Protein AF-A0A6A6TSH3-F1 (afdb_monomer)

Sequence (140 aa):
MAGTRRRSRISDTASRAASALNDRGHVEDLATRPAVDVPSSIDSSSRASSPESKSTIGVCKRCNGVVGHFFNSWHKITGTYYLPAMPGSYSSKLEPHGKQKAATIGTDLDGCLIQPLACKCTDVLGFHAVDAPHEKAYFR

Secondary structure (DSSP, 8-state):
------------------------------------------------------EEEEE-TTT--EEEEEES-EEEEETTEEEESSTTS-EE--EE-S--EEPPTTSTTTT-EEEEEE-TTS-EEEEEEEE--GGGGGG-

pLDDT: mean 77.84, std 20.82, range [39.12, 98.19]

Mean predicted aligned error: 16.65 Å

Solvent-accessible surface area (backbone atoms only — not comparable to full-atom values): 9631 Å² total; per-residue (Å²): 138,90,84,88,82,89,85,88,85,87,83,89,81,88,83,90,83,85,89,83,86,88,86,81,88,88,87,88,87,89,85,87,85,84,86,90,83,87,78,89,68,77,76,72,74,75,66,73,71,69,77,72,86,48,69,40,75,42,60,40,90,87,75,66,44,79,36,31,42,32,48,79,45,67,42,77,69,47,102,90,44,70,42,69,66,51,84,86,52,55,49,75,66,53,40,86,39,87,70,71,40,72,40,60,81,94,44,89,51,42,79,20,34,30,35,34,22,14,42,94,85,67,48,74,80,51,65,45,43,78,44,48,50,82,97,45,47,88,65,92

Structure (mmCIF, N/CA/C/O backbone):
data_AF-A0A6A6TSH3-F1
#
_entry.id   AF-A0A6A6TSH3-F1
#
loop_
_atom_site.group_PDB
_atom_site.id
_atom_site.type_symbol
_atom_site.label_atom_id
_atom_site.label_alt_id
_atom_site.label_comp_id
_atom_site.label_asym_id
_atom_site.label_entity_id
_atom_site.label_seq_id
_atom_site.pdbx_PDB_ins_code
_atom_site.Cartn_x
_atom_site.Cartn_y
_atom_site.Cartn_z
_atom_site.occupancy
_atom_site.B_iso_or_equiv
_atom_site.auth_seq_id
_atom_site.auth_comp_id
_atom_site.auth_asym_id
_atom_site.auth_atom_id
_atom_site.pdbx_PDB_model_num
ATOM 1 N N . MET A 1 1 ? 2.572 -47.995 3.073 1.00 50.62 1 MET A N 1
ATOM 2 C CA . MET A 1 1 ? 1.532 -47.860 2.032 1.00 50.62 1 MET A CA 1
ATOM 3 C C . MET A 1 1 ? 1.884 -46.664 1.164 1.00 50.62 1 MET A C 1
ATOM 5 O O . MET A 1 1 ? 1.941 -45.555 1.673 1.00 50.62 1 MET A O 1
ATOM 9 N N . ALA A 1 2 ? 2.243 -46.919 -0.095 1.00 54.53 2 ALA A N 1
ATOM 10 C CA . ALA A 1 2 ? 2.643 -45.914 -1.076 1.00 54.53 2 ALA A CA 1
ATOM 11 C C . ALA A 1 2 ? 1.411 -45.323 -1.779 1.00 54.53 2 ALA A C 1
ATOM 13 O O . ALA A 1 2 ? 0.479 -46.057 -2.098 1.00 54.53 2 ALA A O 1
ATOM 14 N N . GLY A 1 3 ? 1.426 -44.019 -2.054 1.00 56.94 3 GLY A N 1
ATOM 15 C CA . GLY A 1 3 ? 0.354 -43.345 -2.784 1.00 56.94 3 GLY A CA 1
ATOM 16 C C . GLY A 1 3 ? 0.833 -42.057 -3.442 1.00 56.94 3 GLY A C 1
ATOM 17 O O . GLY A 1 3 ? 0.615 -40.972 -2.921 1.00 56.94 3 GLY A O 1
ATOM 18 N N . THR A 1 4 ? 1.488 -42.173 -4.597 1.00 58.41 4 THR A N 1
ATOM 19 C CA . THR A 1 4 ? 1.748 -41.058 -5.515 1.00 58.41 4 THR A CA 1
ATOM 20 C C . THR A 1 4 ? 0.601 -40.959 -6.523 1.00 58.41 4 THR A C 1
ATOM 22 O O . THR A 1 4 ? 0.257 -41.948 -7.170 1.00 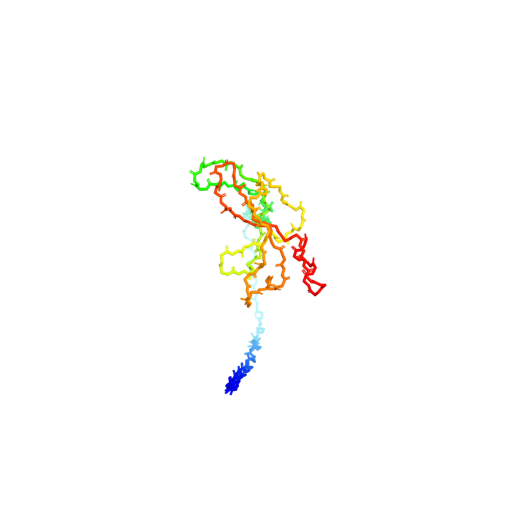58.41 4 THR A O 1
ATOM 25 N N . ARG A 1 5 ? 0.020 -39.767 -6.723 1.00 63.91 5 ARG A N 1
ATOM 26 C CA . ARG A 1 5 ? -0.787 -39.473 -7.921 1.00 63.91 5 ARG A CA 1
ATOM 27 C C . ARG A 1 5 ? -0.512 -38.073 -8.472 1.00 63.91 5 ARG A C 1
ATOM 29 O O . ARG A 1 5 ? -0.814 -37.058 -7.863 1.00 63.91 5 ARG A O 1
ATOM 36 N N . ARG A 1 6 ? 0.066 -38.101 -9.676 1.00 62.69 6 ARG A N 1
ATOM 37 C CA . ARG A 1 6 ? 0.236 -37.035 -10.671 1.00 62.69 6 ARG A CA 1
ATOM 38 C C . ARG A 1 6 ? -1.116 -36.465 -11.132 1.00 62.69 6 ARG A C 1
ATOM 40 O O . ARG A 1 6 ? -2.039 -37.254 -11.325 1.00 62.69 6 ARG A O 1
ATOM 47 N N . ARG A 1 7 ? -1.154 -35.186 -11.537 1.00 59.00 7 ARG A N 1
ATOM 48 C CA . ARG A 1 7 ? -1.327 -34.772 -12.954 1.00 59.00 7 ARG A CA 1
ATOM 49 C C . ARG A 1 7 ? -1.332 -33.247 -13.129 1.00 59.00 7 ARG A C 1
ATOM 51 O O . ARG A 1 7 ? -2.062 -32.530 -12.461 1.00 59.00 7 ARG A O 1
ATOM 58 N N . SER A 1 8 ? -0.528 -32.818 -14.095 1.00 58.59 8 SER A N 1
ATOM 59 C CA . SER A 1 8 ? -0.399 -31.480 -14.671 1.00 58.59 8 SER A CA 1
ATOM 60 C C . SER A 1 8 ? -1.583 -31.124 -15.580 1.00 58.59 8 SER A C 1
ATOM 62 O O . SER A 1 8 ? -2.145 -32.018 -16.217 1.00 58.59 8 SER A O 1
ATOM 64 N N . ARG A 1 9 ? -1.870 -29.826 -15.754 1.00 64.19 9 ARG A N 1
ATOM 65 C CA . ARG A 1 9 ? -2.445 -29.281 -16.997 1.00 64.19 9 ARG A CA 1
ATOM 66 C C . ARG A 1 9 ? -2.071 -27.806 -17.179 1.00 64.19 9 ARG A C 1
ATOM 68 O O . ARG A 1 9 ? -2.450 -26.950 -16.393 1.00 64.1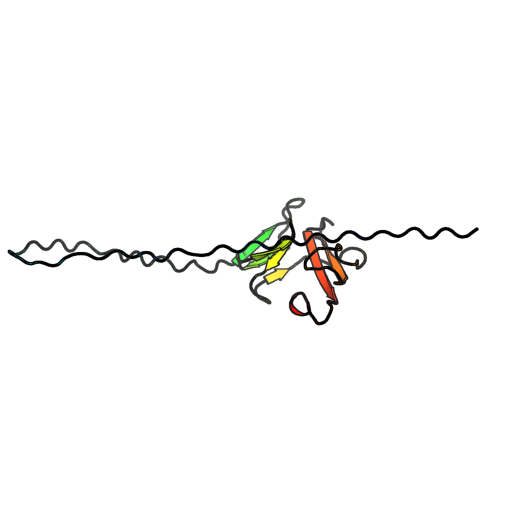9 9 ARG A O 1
ATOM 75 N N . ILE A 1 10 ? -1.297 -27.590 -18.233 1.00 55.25 10 ILE A N 1
ATOM 76 C CA . ILE A 1 10 ? -0.988 -26.342 -18.939 1.00 55.25 10 ILE A CA 1
ATOM 77 C C . ILE A 1 10 ? -2.219 -25.889 -19.734 1.00 55.25 10 ILE A C 1
ATOM 79 O O . ILE A 1 10 ? -2.996 -26.727 -20.199 1.00 55.25 10 ILE A O 1
ATOM 83 N N . SER A 1 11 ? -2.375 -24.584 -19.938 1.00 58.94 11 SER A N 1
ATOM 84 C CA . SER A 1 11 ? -3.176 -24.025 -21.031 1.00 58.94 11 SER A CA 1
ATOM 85 C C . SER A 1 11 ? -2.536 -22.720 -21.494 1.00 58.94 11 SER A C 1
ATOM 87 O O . SER A 1 11 ? -2.621 -21.701 -20.816 1.00 58.94 11 SER A O 1
ATOM 89 N N . ASP A 1 12 ? -1.868 -22.809 -22.641 1.00 44.44 12 ASP A N 1
ATOM 90 C CA . ASP A 1 12 ? -1.486 -21.698 -23.503 1.00 44.44 12 ASP A CA 1
ATOM 91 C C . ASP A 1 12 ? -2.725 -21.155 -24.222 1.00 44.44 12 ASP A C 1
ATOM 93 O O . ASP A 1 12 ? -3.468 -21.918 -24.839 1.00 44.44 12 ASP A O 1
ATOM 97 N N . THR A 1 13 ? -2.894 -19.836 -24.236 1.00 52.31 13 THR A N 1
ATOM 98 C CA . THR A 1 13 ? -3.680 -19.152 -25.272 1.00 52.31 13 THR A CA 1
ATOM 99 C C . THR A 1 13 ? -2.984 -17.853 -25.644 1.00 52.31 13 THR A C 1
ATOM 101 O O . THR A 1 13 ? -3.102 -16.840 -24.960 1.00 52.31 13 THR A O 1
ATOM 104 N N . ALA A 1 14 ? -2.250 -17.907 -26.752 1.00 49.41 14 ALA A N 1
ATOM 105 C CA . ALA A 1 14 ? -1.830 -16.747 -27.518 1.00 49.41 14 ALA A CA 1
ATOM 106 C C . ALA A 1 14 ? -3.001 -16.233 -28.369 1.00 49.41 14 ALA A C 1
ATOM 108 O O . ALA A 1 14 ? -3.763 -17.027 -28.919 1.00 49.41 14 ALA A O 1
ATOM 109 N N . SER A 1 15 ? -3.107 -14.917 -28.554 1.00 51.25 15 SER A N 1
ATOM 110 C CA . SER A 1 15 ? -3.817 -14.317 -29.691 1.00 51.25 15 SER A CA 1
ATOM 111 C C . SER A 1 15 ? -3.241 -12.937 -30.016 1.00 51.25 15 SER A C 1
ATOM 113 O O . SER A 1 15 ? -3.257 -12.022 -29.198 1.00 51.25 15 SER A O 1
ATOM 115 N N . ARG A 1 16 ? -2.702 -12.836 -31.234 1.00 47.75 16 ARG A N 1
ATOM 116 C CA . ARG A 1 16 ? -2.307 -11.622 -31.961 1.00 47.75 16 ARG A CA 1
ATOM 117 C C . ARG A 1 16 ? -3.529 -11.020 -32.671 1.00 47.75 16 ARG A C 1
ATOM 119 O O . ARG A 1 16 ? -4.318 -11.785 -33.211 1.00 47.75 16 ARG A O 1
ATOM 126 N N . ALA A 1 17 ? -3.574 -9.693 -32.797 1.00 47.88 17 ALA A N 1
ATOM 127 C CA . ALA A 1 17 ? -4.114 -8.913 -33.933 1.00 47.88 17 ALA A CA 1
ATOM 128 C C . ALA A 1 17 ? -3.760 -7.431 -33.651 1.00 47.88 17 ALA A C 1
ATOM 130 O O . ALA A 1 17 ? -4.070 -6.952 -32.569 1.00 47.88 17 ALA A O 1
ATOM 131 N N . ALA A 1 18 ? -2.905 -6.708 -34.382 1.00 43.31 18 ALA A N 1
ATOM 132 C CA . ALA A 1 18 ? -2.847 -6.336 -35.803 1.00 43.31 18 ALA A CA 1
ATOM 133 C C . ALA A 1 18 ? -3.845 -5.228 -36.221 1.00 43.31 18 ALA A C 1
ATOM 135 O O . ALA A 1 18 ? -5.041 -5.471 -36.317 1.00 43.31 18 ALA A O 1
ATOM 136 N N . SER A 1 19 ? -3.250 -4.074 -36.567 1.00 39.56 19 SER A N 1
ATOM 137 C CA . SER A 1 19 ? -3.620 -3.124 -37.636 1.00 39.56 19 SER A CA 1
ATOM 138 C C . SER A 1 19 ? -4.766 -2.121 -37.439 1.00 39.56 19 SER A C 1
ATOM 140 O O . SER A 1 19 ? -5.918 -2.505 -37.306 1.00 39.56 19 SER A O 1
ATOM 142 N N . ALA A 1 20 ? -4.448 -0.829 -37.620 1.00 44.56 20 ALA A N 1
ATOM 143 C CA . ALA A 1 20 ? -5.074 0.023 -38.646 1.00 44.56 20 ALA A CA 1
ATOM 144 C C . ALA A 1 20 ? -4.304 1.353 -38.810 1.00 44.56 20 ALA A C 1
ATOM 146 O O . ALA A 1 20 ? -4.286 2.199 -37.918 1.00 44.56 20 ALA A O 1
ATOM 147 N N . LEU A 1 21 ? -3.665 1.506 -39.973 1.00 49.06 21 LEU A N 1
ATOM 14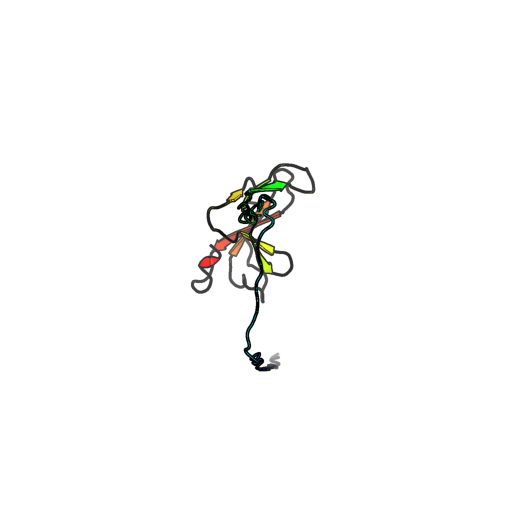8 C CA . LEU A 1 21 ? -3.223 2.775 -40.553 1.00 49.06 21 LEU A CA 1
ATOM 149 C C . LEU A 1 21 ? -4.457 3.522 -41.074 1.00 49.06 21 LEU A C 1
ATOM 151 O O . LEU A 1 21 ? -5.276 2.911 -41.758 1.00 49.06 21 LEU A O 1
ATOM 155 N N . ASN A 1 22 ? -4.564 4.823 -40.799 1.00 49.25 22 ASN A N 1
ATOM 156 C CA . ASN A 1 22 ? -5.542 5.687 -41.457 1.00 49.25 22 ASN A CA 1
ATOM 157 C C . ASN A 1 22 ? -4.864 6.469 -42.585 1.00 49.25 22 ASN A C 1
ATOM 159 O O . ASN A 1 22 ? -4.076 7.382 -42.347 1.00 49.25 22 ASN A O 1
ATOM 163 N N . ASP A 1 23 ? -5.215 6.061 -43.798 1.00 42.12 23 ASP A N 1
ATOM 164 C CA . ASP A 1 23 ? -5.043 6.740 -45.073 1.00 42.12 23 ASP A CA 1
ATOM 165 C C . ASP A 1 23 ? -6.245 7.670 -45.309 1.00 42.12 23 ASP A C 1
ATOM 167 O O . ASP A 1 23 ? -7.395 7.261 -45.116 1.00 42.12 23 ASP A O 1
ATOM 171 N N . ARG A 1 24 ? -5.995 8.927 -45.689 1.00 48.00 24 ARG A N 1
ATOM 172 C CA . ARG A 1 24 ? -7.002 9.809 -46.297 1.00 48.00 24 ARG A CA 1
ATOM 173 C C . ARG A 1 24 ? -6.326 11.025 -46.930 1.00 48.00 24 ARG A C 1
ATOM 175 O O . ARG A 1 24 ? -5.983 11.987 -46.248 1.00 48.00 24 ARG A O 1
ATOM 182 N N . GLY A 1 25 ? -6.140 10.969 -48.246 1.00 41.22 25 GLY A N 1
ATOM 183 C CA . GLY A 1 25 ? -5.898 12.157 -49.066 1.00 41.22 25 GLY A CA 1
ATOM 184 C C . GLY A 1 25 ? -7.168 12.999 -49.256 1.00 41.22 25 GLY A C 1
ATOM 185 O O . GLY A 1 25 ? -8.266 12.533 -48.946 1.00 41.22 25 GLY A O 1
ATOM 186 N N . HIS A 1 26 ? -7.011 14.223 -49.784 1.00 40.56 26 HIS A N 1
ATOM 187 C CA . HIS A 1 26 ? -7.581 14.679 -51.071 1.00 40.56 26 HIS A CA 1
ATOM 188 C C . HIS A 1 26 ? -7.760 16.226 -51.147 1.00 40.56 26 HIS A C 1
ATOM 190 O O . HIS A 1 26 ? -8.429 16.813 -50.304 1.00 40.56 26 HIS A O 1
ATOM 196 N N . VAL A 1 27 ? -7.197 16.793 -52.233 1.00 46.03 27 VAL A N 1
ATOM 197 C CA . VAL A 1 27 ? -7.481 18.026 -53.030 1.00 46.03 27 VAL A CA 1
ATOM 198 C C . VAL A 1 27 ? -7.153 19.457 -52.567 1.00 46.03 27 VAL A C 1
ATOM 200 O O . VAL A 1 27 ? -7.585 19.942 -51.529 1.00 46.03 27 VAL A O 1
ATOM 203 N N . GLU A 1 28 ? -6.444 20.126 -53.490 1.00 47.78 28 GLU A N 1
ATOM 204 C CA . GLU A 1 28 ? -6.230 21.563 -53.705 1.00 47.78 28 GLU A CA 1
ATOM 205 C C . GLU A 1 28 ? -7.489 22.263 -54.269 1.00 47.78 28 GLU A C 1
ATOM 207 O O . GLU A 1 28 ? -8.277 21.618 -54.959 1.00 47.78 28 GLU A O 1
ATOM 212 N N . ASP A 1 29 ? -7.658 23.574 -54.037 1.00 39.12 29 ASP A N 1
ATOM 213 C CA . ASP A 1 29 ? -7.513 24.641 -55.062 1.00 39.12 29 ASP A CA 1
ATOM 214 C C . ASP A 1 29 ? -8.150 25.994 -54.628 1.00 39.12 29 ASP A C 1
ATOM 216 O O . ASP A 1 29 ? -9.031 26.067 -53.771 1.00 39.12 29 ASP A O 1
ATOM 220 N N . LEU A 1 30 ? -7.609 27.072 -55.199 1.00 49.25 30 LEU A N 1
ATOM 221 C CA . LEU A 1 30 ? -7.673 28.506 -54.905 1.00 49.25 30 LEU A CA 1
ATOM 222 C C . LEU A 1 30 ? -9.057 29.197 -54.997 1.00 49.25 30 LEU A C 1
ATOM 224 O O . LEU A 1 30 ? -9.853 28.926 -55.888 1.00 49.25 30 LEU A O 1
ATOM 228 N N . ALA A 1 31 ? -9.240 30.268 -54.204 1.00 44.22 31 ALA A N 1
ATOM 229 C CA . ALA A 1 31 ? -9.199 31.677 -54.667 1.00 44.22 31 ALA A CA 1
ATOM 230 C C . ALA A 1 31 ? -10.133 32.642 -53.893 1.00 44.22 31 ALA A C 1
ATOM 232 O O . ALA A 1 31 ? -11.301 32.359 -53.656 1.00 44.22 31 ALA A O 1
ATOM 233 N N . THR A 1 32 ? -9.628 33.874 -53.716 1.00 42.81 32 THR A N 1
ATOM 234 C CA . THR A 1 32 ? -10.368 35.160 -53.629 1.00 42.81 32 THR A CA 1
ATOM 235 C C . THR A 1 32 ? -10.641 35.752 -52.233 1.00 42.81 32 THR A C 1
ATOM 237 O O . THR A 1 32 ? -11.540 35.349 -51.505 1.00 42.81 32 THR A O 1
ATOM 240 N N . ARG A 1 33 ? -9.872 36.807 -51.904 1.00 52.12 33 ARG A N 1
ATOM 241 C CA . ARG A 1 33 ? -10.119 37.795 -50.826 1.00 52.12 33 ARG A CA 1
ATOM 242 C C . ARG A 1 33 ? -11.157 38.834 -51.296 1.00 52.12 33 ARG A C 1
ATOM 244 O O . ARG A 1 33 ? -11.192 39.119 -52.493 1.00 52.12 33 ARG A O 1
ATOM 251 N N . PRO A 1 34 ? -11.878 39.506 -50.378 1.00 46.56 34 PRO A N 1
ATOM 252 C CA . PRO A 1 34 ? -11.453 40.870 -50.043 1.00 46.56 34 PRO A CA 1
ATOM 253 C C . PRO A 1 34 ? -11.584 41.281 -48.557 1.00 46.56 34 PRO A C 1
ATOM 255 O O . PRO A 1 34 ? -12.379 40.758 -47.792 1.00 46.56 34 PRO A O 1
ATOM 258 N N . ALA A 1 35 ? -10.706 42.229 -48.218 1.00 49.66 35 ALA A N 1
ATOM 259 C CA . ALA A 1 35 ? -10.694 43.277 -47.191 1.00 49.66 35 ALA A CA 1
ATOM 260 C C . ALA A 1 35 ? -11.646 43.278 -45.962 1.00 49.66 35 ALA A C 1
ATOM 262 O O . ALA A 1 35 ? -12.844 43.483 -46.084 1.00 49.66 35 ALA A O 1
ATOM 263 N N . VAL A 1 36 ? -10.977 43.269 -44.796 1.00 52.88 36 VAL A N 1
ATOM 264 C CA . VAL A 1 36 ? -11.123 44.145 -43.607 1.00 52.88 36 VAL A CA 1
ATOM 265 C C . VAL A 1 36 ? -12.474 44.194 -42.883 1.00 52.88 36 VAL A C 1
ATOM 267 O O . VAL A 1 36 ? -13.338 44.984 -43.229 1.00 52.88 36 VAL A O 1
ATOM 270 N N . ASP A 1 37 ? -12.528 43.501 -41.743 1.00 45.22 37 ASP A N 1
ATOM 271 C CA . ASP A 1 37 ? -12.971 44.097 -40.477 1.00 45.22 37 ASP A CA 1
ATOM 272 C C . ASP A 1 37 ? -12.247 43.390 -39.320 1.00 45.22 37 ASP A C 1
ATOM 274 O O . ASP A 1 37 ? -12.184 42.160 -39.268 1.00 45.22 37 ASP A O 1
ATOM 278 N N . VAL A 1 38 ? -11.606 44.165 -38.442 1.00 59.00 38 VAL A N 1
ATOM 279 C CA . VAL A 1 38 ? -10.796 43.671 -37.318 1.00 59.00 38 VAL A CA 1
ATOM 280 C C . VAL A 1 38 ? -11.612 43.803 -36.035 1.00 59.00 38 VAL A C 1
ATOM 282 O O . VAL A 1 38 ? -11.632 44.881 -35.441 1.00 59.00 38 VAL A O 1
ATOM 285 N N . PRO A 1 39 ? -12.216 42.722 -35.523 1.00 50.22 39 PRO A N 1
ATOM 286 C CA . PRO A 1 39 ? -12.451 42.604 -34.100 1.00 50.22 39 PRO A CA 1
ATOM 287 C C . PRO A 1 39 ? -11.187 42.029 -33.455 1.00 50.22 39 PRO A C 1
ATOM 289 O O . PRO A 1 39 ? -10.795 40.889 -33.703 1.00 50.22 39 PRO A O 1
ATOM 292 N N . SER A 1 40 ? -10.549 42.834 -32.603 1.00 55.94 40 SER A N 1
ATOM 293 C CA . SER A 1 40 ? -9.576 42.378 -31.605 1.00 55.94 40 SER A CA 1
ATOM 294 C C . SER A 1 40 ? -10.297 41.495 -30.579 1.00 55.94 40 SER A C 1
ATOM 296 O O . SER A 1 40 ? -10.568 41.895 -29.448 1.00 55.94 40 SER A O 1
ATOM 298 N N . SER A 1 41 ? -10.685 40.292 -30.993 1.00 53.66 41 SER A N 1
ATOM 299 C CA . SER A 1 41 ? -11.089 39.240 -30.076 1.00 53.66 41 SER A CA 1
ATOM 300 C C . SER A 1 41 ? -9.814 38.578 -29.606 1.00 53.66 41 SER A C 1
ATOM 302 O O . SER A 1 41 ? -9.263 37.718 -30.282 1.00 53.66 41 SER A O 1
ATOM 304 N N . ILE A 1 42 ? -9.336 39.069 -28.462 1.00 59.16 42 ILE A N 1
ATOM 305 C CA . ILE A 1 42 ? -8.674 38.288 -27.420 1.00 59.16 42 ILE A CA 1
ATOM 306 C C . ILE A 1 42 ? -8.807 36.784 -27.678 1.00 59.16 42 ILE A C 1
ATOM 308 O O . ILE A 1 42 ? -9.767 36.144 -27.249 1.00 59.16 42 ILE A O 1
ATOM 312 N N . ASP A 1 43 ? -7.817 36.215 -28.364 1.00 46.50 43 ASP A N 1
ATOM 313 C CA . ASP A 1 43 ? -7.527 34.801 -28.229 1.00 46.50 43 ASP A CA 1
ATOM 314 C C . ASP A 1 43 ? -7.054 34.677 -26.783 1.00 46.50 43 ASP A C 1
ATOM 316 O O . ASP A 1 43 ? -5.886 34.889 -26.443 1.00 46.50 43 ASP A O 1
ATOM 320 N N . SER A 1 44 ? -8.021 34.480 -25.880 1.00 53.94 44 SER A N 1
ATOM 321 C CA . SER A 1 44 ? -7.789 33.847 -24.600 1.00 53.94 44 SER A CA 1
ATOM 322 C C . SER A 1 44 ? -7.216 32.497 -24.959 1.00 53.94 44 SER A C 1
ATOM 324 O O . SER A 1 44 ? -7.944 31.513 -25.090 1.00 53.94 44 SER A O 1
ATOM 326 N N . SER A 1 45 ? -5.899 32.520 -25.173 1.00 53.31 45 SER A N 1
ATOM 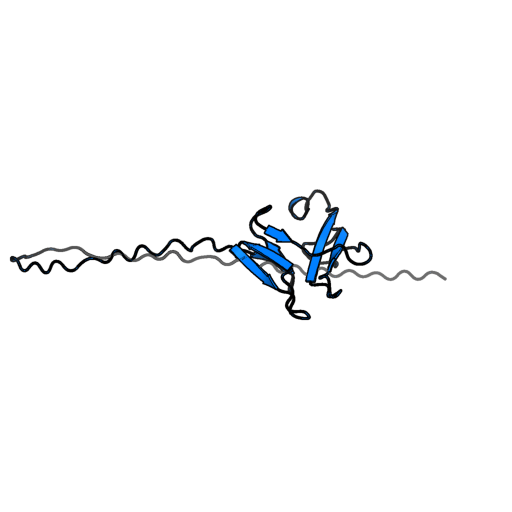327 C CA . SER A 1 45 ? -5.022 31.388 -25.278 1.00 53.31 45 SER A CA 1
ATOM 328 C C . SER A 1 45 ? -5.372 30.580 -24.055 1.00 53.31 45 SER A C 1
ATOM 330 O O . SER A 1 45 ? -4.948 30.868 -22.931 1.00 53.31 45 SER A O 1
ATOM 332 N N . SER A 1 46 ? -6.266 29.627 -24.279 1.00 57.47 46 SER A N 1
ATOM 333 C CA . SER A 1 46 ? -6.632 28.605 -23.337 1.00 57.47 46 SER A CA 1
ATOM 334 C C . SER A 1 46 ? -5.396 27.738 -23.340 1.00 57.47 46 SER A C 1
ATOM 336 O O . SER A 1 46 ? -5.355 26.688 -23.973 1.00 57.47 46 SER A O 1
ATOM 338 N N . ARG A 1 47 ? -4.321 28.263 -22.732 1.00 59.97 47 ARG A N 1
ATOM 339 C CA . ARG A 1 47 ? -3.188 27.489 -22.287 1.00 59.97 47 ARG A CA 1
ATOM 340 C C . ARG A 1 47 ? -3.870 26.455 -21.434 1.00 59.97 47 ARG A C 1
ATOM 342 O O . ARG A 1 47 ? -4.295 26.776 -20.326 1.00 59.97 47 ARG A O 1
ATOM 349 N N . ALA A 1 48 ? -4.093 25.283 -22.026 1.00 56.84 48 ALA A N 1
ATOM 350 C CA . ALA A 1 48 ? -4.463 24.091 -21.312 1.00 56.84 48 ALA A CA 1
ATOM 351 C C . ALA A 1 48 ? -3.506 24.101 -20.135 1.00 56.84 48 ALA A C 1
ATOM 353 O O . ALA A 1 48 ? -2.289 24.037 -20.334 1.00 56.84 48 ALA A O 1
ATOM 354 N N . SER A 1 49 ? -4.039 24.408 -18.955 1.00 58.28 49 SER A N 1
ATOM 355 C CA . SER A 1 49 ? -3.243 24.472 -17.753 1.00 58.28 49 SER A CA 1
ATOM 356 C C . SER A 1 49 ? -2.635 23.089 -17.674 1.00 58.28 49 SER A C 1
ATOM 358 O O . SER A 1 49 ? -3.362 22.104 -17.527 1.00 58.28 49 SER A O 1
ATOM 360 N N . SER A 1 50 ? -1.323 23.010 -17.928 1.00 60.81 50 SER A N 1
ATOM 361 C CA . SER A 1 50 ? -0.560 21.773 -17.829 1.00 60.81 50 SER A CA 1
ATOM 362 C C . SER A 1 50 ? -1.039 21.113 -16.552 1.00 60.81 50 SER A C 1
ATOM 364 O O . SER A 1 50 ? -1.073 21.839 -15.553 1.00 60.81 50 SER A O 1
ATOM 366 N N . PRO A 1 51 ? -1.509 19.849 -16.580 1.00 61.12 51 PRO A N 1
ATOM 367 C CA . PRO A 1 51 ? -2.207 19.258 -15.450 1.00 61.12 51 PRO A CA 1
ATOM 368 C C . PRO A 1 51 ? -1.349 19.510 -14.225 1.00 61.12 51 PRO A C 1
ATOM 370 O O . PRO A 1 51 ? -0.238 18.990 -14.128 1.00 61.12 51 PRO A O 1
ATOM 373 N N . GLU A 1 52 ? -1.807 20.436 -13.378 1.00 59.44 52 GLU A N 1
ATOM 374 C CA . GLU A 1 52 ? -1.041 20.855 -12.222 1.00 59.44 52 GLU A CA 1
ATOM 375 C C . GLU A 1 52 ? -0.813 19.570 -11.449 1.00 59.44 52 GLU A C 1
ATOM 377 O O . GLU A 1 52 ? -1.761 18.873 -11.080 1.00 59.44 52 GLU A O 1
ATOM 382 N N . SER A 1 53 ? 0.460 19.229 -11.327 1.00 66.00 53 SER A N 1
ATOM 383 C CA . SER A 1 53 ? 1.009 18.071 -10.646 1.00 66.00 53 SER A CA 1
ATOM 384 C C . SER A 1 53 ? 0.597 18.126 -9.170 1.00 66.00 53 SER A C 1
ATOM 386 O O . SER A 1 53 ? 1.376 18.517 -8.303 1.00 66.00 53 SER A O 1
ATOM 388 N N . LYS A 1 54 ? -0.679 17.859 -8.869 1.00 78.06 54 LYS A N 1
ATOM 389 C CA . LYS A 1 54 ? -1.265 18.138 -7.558 1.00 78.06 54 LYS A CA 1
ATOM 390 C C . LYS A 1 54 ? -0.883 17.023 -6.604 1.00 78.06 54 LYS A C 1
ATOM 392 O O . LYS A 1 54 ? -1.311 15.877 -6.739 1.00 78.06 54 LYS A O 1
ATOM 397 N N . SER A 1 55 ? -0.082 17.392 -5.611 1.00 87.81 55 SER A N 1
ATOM 398 C CA . SER A 1 55 ? -0.028 16.650 -4.360 1.00 87.81 55 SER A CA 1
ATOM 399 C C . SER A 1 55 ? -1.446 16.546 -3.786 1.00 87.81 55 SER A C 1
ATOM 401 O O . SER A 1 55 ? -2.231 17.492 -3.849 1.00 87.81 55 SER A O 1
ATOM 403 N N . THR A 1 56 ? -1.785 15.379 -3.261 1.00 91.75 56 THR A N 1
ATOM 404 C CA . THR A 1 56 ? -3.060 15.041 -2.640 1.00 91.75 56 THR A CA 1
ATOM 405 C C . THR A 1 56 ? -2.820 14.521 -1.228 1.00 91.75 56 THR A C 1
ATOM 407 O O . THR A 1 56 ? -1.742 14.026 -0.896 1.00 91.75 56 THR A O 1
ATOM 410 N N . ILE A 1 57 ? -3.825 14.649 -0.368 1.00 94.50 57 ILE A N 1
ATOM 411 C CA . ILE A 1 57 ? -3.755 14.214 1.025 1.00 94.50 57 ILE A CA 1
ATOM 412 C C . ILE A 1 57 ? -4.507 12.894 1.151 1.00 94.50 57 ILE A C 1
ATOM 414 O O . ILE A 1 57 ? -5.685 12.801 0.811 1.00 94.50 57 ILE A O 1
ATOM 418 N N . GLY A 1 58 ? -3.834 11.870 1.668 1.00 94.44 58 GLY A N 1
ATOM 419 C CA . GLY A 1 58 ? -4.487 10.621 2.034 1.00 94.44 58 GLY A CA 1
ATOM 420 C C . GLY A 1 58 ? -5.138 10.741 3.407 1.00 94.44 58 GLY A C 1
ATOM 421 O O . GLY A 1 58 ? -4.507 11.198 4.366 1.00 94.44 58 GLY A O 1
ATOM 422 N N . VAL A 1 59 ? -6.376 10.265 3.521 1.00 97.25 59 VAL A N 1
ATOM 423 C CA . VAL A 1 59 ? -7.124 10.203 4.785 1.00 97.25 59 VAL A CA 1
ATOM 424 C C . VAL A 1 59 ? -7.605 8.780 5.062 1.00 97.25 59 VAL A C 1
ATOM 426 O O . VAL A 1 59 ? -8.039 8.064 4.158 1.00 97.25 59 VAL A O 1
ATOM 429 N N . CYS A 1 60 ? -7.520 8.348 6.320 1.00 97.62 60 CYS A N 1
ATOM 430 C CA . CYS A 1 60 ? -8.075 7.070 6.755 1.00 97.62 60 CYS A CA 1
ATOM 431 C C . CYS A 1 60 ? -9.602 7.163 6.798 1.00 97.62 60 CYS A C 1
ATOM 433 O O . CYS A 1 60 ? -10.141 8.003 7.510 1.00 97.62 60 CYS A O 1
ATOM 435 N N . LYS A 1 61 ? -10.310 6.259 6.115 1.00 97.00 61 LYS A N 1
ATOM 436 C CA . LYS A 1 61 ? -11.783 6.268 6.089 1.00 97.00 61 LYS A CA 1
ATOM 437 C C . LYS A 1 61 ? -12.435 5.932 7.434 1.00 97.00 61 LYS A C 1
ATOM 439 O O . LYS A 1 61 ? -13.577 6.310 7.654 1.00 97.00 61 LYS A O 1
ATOM 444 N N . ARG A 1 62 ? -11.738 5.211 8.322 1.00 97.94 62 ARG A N 1
ATOM 445 C CA . ARG A 1 62 ? -12.279 4.815 9.631 1.00 97.94 62 ARG A CA 1
ATOM 446 C C . ARG A 1 62 ? -12.238 5.952 10.652 1.00 97.94 62 ARG A C 1
ATOM 448 O O . ARG A 1 62 ? -13.219 6.158 11.353 1.00 97.94 62 ARG A O 1
ATOM 455 N N . CYS A 1 63 ? -11.111 6.656 10.773 1.00 97.88 63 CYS A N 1
ATOM 456 C CA . CYS A 1 63 ? -10.925 7.695 11.7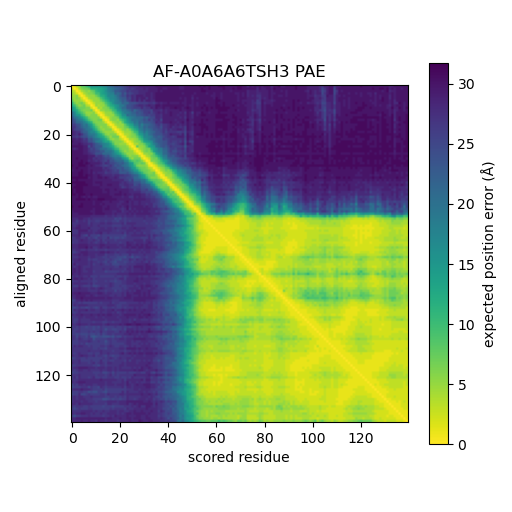99 1.00 97.88 63 CYS A CA 1
ATOM 457 C C . CYS A 1 63 ? -10.816 9.121 11.242 1.00 97.88 63 CYS A C 1
ATOM 459 O O . CYS A 1 63 ? -10.610 10.052 12.014 1.00 97.88 63 CYS A O 1
ATOM 461 N N . ASN A 1 64 ? -10.887 9.293 9.918 1.00 97.81 64 ASN A N 1
ATOM 462 C CA . ASN A 1 64 ? -10.665 10.555 9.200 1.00 97.81 64 ASN A CA 1
ATOM 463 C C . ASN A 1 64 ? -9.300 11.219 9.464 1.00 97.81 64 ASN A C 1
ATOM 465 O O . ASN A 1 64 ? -9.079 12.371 9.099 1.00 97.81 64 ASN A O 1
ATOM 469 N N . GLY A 1 65 ? -8.355 10.491 10.067 1.00 97.62 65 GLY A N 1
ATOM 470 C CA . GLY A 1 65 ? -7.001 10.971 10.306 1.00 97.62 65 GLY A CA 1
ATOM 471 C C . GLY A 1 65 ? -6.196 11.081 9.012 1.00 97.62 65 GLY A C 1
ATOM 472 O O . GLY A 1 65 ? -6.289 10.222 8.132 1.00 97.62 65 GLY A O 1
ATOM 473 N N . VAL A 1 66 ? -5.364 12.120 8.913 1.00 97.69 66 VAL A N 1
ATOM 474 C CA . VAL A 1 66 ? -4.422 12.295 7.799 1.00 97.69 66 VAL A CA 1
ATOM 475 C C . VAL A 1 66 ? -3.340 11.220 7.868 1.00 97.69 66 VAL A C 1
ATOM 477 O O . VAL A 1 66 ? -2.598 11.148 8.850 1.00 97.69 66 VAL A O 1
ATOM 480 N N . VAL A 1 67 ? -3.224 10.416 6.810 1.00 97.12 67 VAL A N 1
ATOM 481 C CA . VAL A 1 67 ? -2.245 9.321 6.721 1.00 97.12 67 VAL A CA 1
ATOM 482 C C . VAL A 1 67 ? -1.009 9.680 5.913 1.00 97.12 67 VAL A C 1
ATOM 484 O O . VAL A 1 67 ? -0.002 8.996 6.040 1.00 97.12 67 VAL A O 1
ATOM 487 N N . GLY A 1 68 ? -1.044 10.739 5.107 1.00 95.62 68 GLY A N 1
ATOM 488 C CA . GLY A 1 68 ? 0.111 11.114 4.302 1.00 95.62 68 GLY A CA 1
ATOM 489 C C . GLY A 1 68 ? -0.196 12.127 3.214 1.00 95.62 68 GLY A C 1
ATOM 490 O O . GLY A 1 68 ? -1.350 12.500 2.996 1.00 95.62 68 GLY A O 1
ATOM 491 N N . HIS A 1 69 ? 0.861 12.537 2.527 1.00 94.94 69 HIS A N 1
ATOM 492 C CA . HIS A 1 69 ? 0.796 13.355 1.323 1.00 94.94 69 HIS A CA 1
ATOM 493 C C . HIS A 1 69 ? 1.346 12.535 0.170 1.00 94.94 69 HIS A C 1
ATOM 495 O O . HIS A 1 69 ? 2.408 11.929 0.295 1.00 94.94 69 HIS A O 1
ATOM 501 N N . PHE A 1 70 ? 0.634 12.519 -0.943 1.00 92.81 70 PHE A N 1
ATOM 502 C CA . PHE A 1 70 ? 0.948 11.686 -2.088 1.00 92.81 70 PHE A CA 1
ATOM 503 C C . PHE A 1 70 ? 0.908 12.526 -3.339 1.00 92.81 70 PHE A C 1
ATOM 505 O O . PHE A 1 70 ? 0.089 13.427 -3.469 1.00 92.81 70 PHE A O 1
ATOM 512 N N . PHE A 1 71 ? 1.740 12.197 -4.305 1.00 91.44 71 PHE A N 1
ATOM 513 C CA . PHE A 1 71 ? 1.516 12.698 -5.642 1.00 91.44 71 PHE A CA 1
ATOM 514 C C . PHE A 1 71 ? 0.305 11.988 -6.263 1.00 91.44 71 PHE A C 1
ATOM 516 O O . PHE A 1 71 ? 0.167 10.774 -6.114 1.00 91.44 71 PHE A O 1
ATOM 523 N N . ASN A 1 72 ? -0.587 12.715 -6.940 1.00 89.44 72 ASN A N 1
ATOM 524 C CA . ASN A 1 72 ? -1.815 12.138 -7.496 1.00 89.44 72 ASN A CA 1
ATOM 525 C C . ASN A 1 72 ? -1.576 11.361 -8.808 1.00 89.44 72 ASN A C 1
ATOM 527 O O . ASN A 1 72 ? -2.213 11.622 -9.826 1.00 89.44 72 ASN A O 1
ATOM 531 N N . SER A 1 73 ? -0.638 10.414 -8.789 1.00 89.38 73 SER A N 1
ATOM 532 C CA . SER A 1 73 ? -0.370 9.476 -9.878 1.00 89.38 73 SER A CA 1
ATOM 533 C C . SER A 1 73 ? 0.025 8.122 -9.303 1.00 89.38 73 SER A C 1
ATOM 535 O O . SER A 1 73 ? 0.893 8.035 -8.429 1.00 89.38 73 SER A O 1
ATOM 537 N N . TRP A 1 74 ? -0.634 7.069 -9.782 1.00 90.44 74 TRP A N 1
ATOM 538 C CA . TRP A 1 74 ? -0.583 5.739 -9.188 1.00 90.44 74 TRP A CA 1
ATOM 539 C C . TRP A 1 74 ? -0.565 4.651 -10.261 1.00 90.44 74 TRP A C 1
ATOM 541 O O . TRP A 1 74 ? -1.297 4.730 -11.247 1.00 90.44 74 TRP A O 1
ATOM 551 N N . HIS A 1 75 ? 0.207 3.594 -10.028 1.00 90.44 75 HIS A N 1
ATOM 552 C CA . HIS A 1 75 ? 0.183 2.365 -10.812 1.00 90.44 75 HIS A CA 1
ATOM 553 C C . HIS A 1 75 ? -0.602 1.291 -10.074 1.00 90.44 75 HIS A C 1
ATOM 555 O O . HIS A 1 75 ? -0.325 0.982 -8.916 1.00 90.44 75 HIS A O 1
ATOM 561 N N . LYS A 1 76 ? -1.588 0.699 -10.742 1.00 91.44 76 LYS A N 1
ATOM 562 C CA . LYS A 1 76 ? -2.307 -0.452 -10.202 1.00 91.44 76 LYS A CA 1
ATOM 563 C C . LYS A 1 76 ? -1.415 -1.689 -10.321 1.00 91.44 76 LYS A C 1
ATOM 565 O O . LYS A 1 76 ? -1.076 -2.061 -11.437 1.00 91.44 76 LYS A O 1
ATOM 570 N N . ILE A 1 77 ? -1.066 -2.310 -9.193 1.00 89.12 77 ILE A N 1
ATOM 571 C CA . ILE A 1 77 ? -0.266 -3.549 -9.178 1.00 89.12 77 ILE A CA 1
ATOM 572 C C . ILE A 1 77 ? -1.188 -4.767 -9.126 1.00 89.12 77 ILE A C 1
ATOM 574 O O . ILE A 1 77 ? -1.034 -5.736 -9.851 1.00 89.12 77 ILE A O 1
ATOM 578 N N . THR A 1 78 ? -2.186 -4.738 -8.246 1.00 86.56 78 THR A N 1
ATOM 579 C CA . THR A 1 78 ? -3.149 -5.839 -8.113 1.00 86.56 78 THR A CA 1
ATOM 580 C C . THR A 1 78 ? -4.544 -5.270 -7.907 1.00 86.56 78 THR A C 1
ATOM 582 O O . THR A 1 78 ? -4.689 -4.068 -7.695 1.00 86.56 78 THR A O 1
ATOM 585 N N . GLY A 1 79 ? -5.574 -6.124 -7.956 1.00 84.88 79 GLY A N 1
ATOM 586 C CA . GLY A 1 79 ? -6.993 -5.747 -7.893 1.00 84.88 79 GLY A CA 1
ATOM 587 C C . GLY A 1 79 ? -7.297 -4.484 -7.076 1.00 84.88 79 GLY A C 1
ATOM 588 O O . GLY A 1 79 ? -7.876 -3.545 -7.624 1.00 84.88 79 GLY A O 1
ATOM 589 N N . THR A 1 80 ? -6.845 -4.436 -5.819 1.00 86.44 80 THR A N 1
ATOM 590 C CA . THR A 1 80 ? -7.078 -3.322 -4.883 1.00 86.44 80 THR A CA 1
ATOM 591 C C . THR A 1 80 ? -5.827 -2.543 -4.469 1.00 86.44 80 THR A C 1
ATOM 593 O O . THR A 1 80 ? -5.964 -1.578 -3.721 1.00 86.44 80 THR A O 1
ATOM 596 N N . TYR A 1 81 ? -4.624 -2.934 -4.904 1.00 89.75 81 TYR A N 1
ATOM 597 C CA . TYR A 1 81 ? -3.379 -2.286 -4.477 1.00 89.75 81 TYR A CA 1
ATOM 598 C C . TYR A 1 81 ? -2.772 -1.411 -5.570 1.00 89.75 81 TYR A C 1
ATOM 600 O O . TYR A 1 81 ? -2.666 -1.807 -6.734 1.00 89.75 81 TYR A O 1
ATOM 608 N N . TYR A 1 82 ? -2.330 -0.229 -5.146 1.00 91.62 82 TYR A N 1
ATOM 609 C CA . TYR A 1 82 ? -1.765 0.811 -5.991 1.00 91.62 82 TYR A CA 1
ATOM 610 C C . TYR A 1 82 ? -0.414 1.256 -5.427 1.00 91.62 82 TYR A C 1
ATOM 612 O O . TYR A 1 82 ? -0.263 1.387 -4.213 1.00 91.62 82 TYR A O 1
ATOM 620 N N . LEU A 1 83 ? 0.545 1.506 -6.312 1.00 90.12 83 LEU A N 1
ATOM 621 C CA . LEU A 1 83 ? 1.867 2.041 -6.005 1.00 90.12 83 LEU A CA 1
ATOM 622 C C . LEU A 1 83 ? 1.941 3.501 -6.448 1.00 90.12 83 LEU A C 1
ATOM 624 O O . LEU A 1 83 ? 1.484 3.800 -7.554 1.00 90.12 83 LEU A O 1
ATOM 628 N N . PRO A 1 84 ? 2.523 4.411 -5.653 1.00 89.56 84 PRO A N 1
ATOM 629 C CA . PRO A 1 84 ? 2.838 5.753 -6.128 1.00 89.56 84 PRO A CA 1
ATOM 630 C C . PRO A 1 84 ? 3.709 5.685 -7.388 1.00 89.56 84 PRO A C 1
ATOM 632 O O . PRO A 1 84 ? 4.709 4.972 -7.411 1.00 89.56 84 PRO A O 1
ATOM 635 N N . ALA A 1 85 ? 3.341 6.427 -8.433 1.00 88.19 85 ALA A N 1
ATOM 636 C CA . ALA A 1 85 ? 4.064 6.390 -9.706 1.00 88.19 85 ALA A CA 1
ATOM 637 C C . ALA A 1 85 ? 5.475 6.995 -9.623 1.00 88.19 85 ALA A C 1
ATOM 639 O O . ALA A 1 85 ? 6.336 6.677 -10.436 1.00 88.19 85 ALA A O 1
ATOM 640 N N . MET A 1 86 ? 5.718 7.868 -8.641 1.00 86.88 86 MET A N 1
ATOM 641 C CA . MET A 1 86 ? 7.014 8.507 -8.433 1.00 86.88 86 MET A CA 1
ATOM 642 C C . MET A 1 86 ? 7.591 8.114 -7.063 1.00 86.88 86 MET A C 1
ATOM 644 O O . MET A 1 86 ? 7.045 8.497 -6.022 1.00 86.88 86 MET A O 1
ATOM 648 N N . PRO A 1 87 ? 8.707 7.366 -7.030 1.00 83.38 87 PRO A N 1
ATOM 649 C CA . PRO A 1 87 ? 9.436 7.097 -5.796 1.00 83.38 87 PRO A CA 1
ATOM 650 C C . PRO A 1 87 ? 9.856 8.399 -5.103 1.00 83.38 87 PRO A C 1
ATOM 652 O O . PRO A 1 87 ? 10.252 9.364 -5.754 1.00 83.38 87 PRO A O 1
ATOM 655 N N . GLY A 1 88 ? 9.741 8.451 -3.775 1.00 83.88 88 GLY A N 1
ATOM 656 C CA . GLY A 1 88 ? 10.103 9.632 -2.982 1.00 83.88 88 GLY A CA 1
ATOM 657 C C . GLY A 1 88 ? 9.140 10.824 -3.090 1.00 83.88 88 GLY A C 1
ATOM 658 O O . GLY A 1 88 ? 9.286 11.784 -2.339 1.00 83.88 88 GLY A O 1
ATOM 659 N N . SER A 1 89 ? 8.115 10.773 -3.949 1.00 86.00 89 SER A N 1
ATOM 660 C CA . SER A 1 89 ? 7.128 11.856 -4.088 1.00 86.00 89 SER A CA 1
ATOM 661 C C . SER A 1 89 ? 5.975 11.769 -3.079 1.00 86.00 89 SER A C 1
ATOM 663 O O . SER A 1 89 ? 4.902 12.337 -3.305 1.00 86.00 89 SER A O 1
ATOM 665 N N . TYR A 1 90 ? 6.134 10.984 -2.015 1.00 90.81 90 TYR A N 1
ATOM 666 C CA . TYR A 1 90 ? 5.102 10.781 -1.011 1.00 90.81 90 TYR A CA 1
ATOM 667 C C . TYR A 1 90 ? 5.697 10.728 0.394 1.00 90.81 90 TYR A C 1
ATOM 669 O O . TYR A 1 90 ? 6.841 10.332 0.600 1.00 90.81 90 TYR A O 1
ATOM 677 N N . SER A 1 91 ? 4.888 11.122 1.370 1.00 93.25 91 SER A N 1
ATOM 678 C CA . SER A 1 91 ? 5.156 10.945 2.793 1.00 93.25 91 SER A CA 1
ATOM 679 C C . SER A 1 91 ? 4.016 10.153 3.414 1.00 93.25 91 SER A C 1
ATOM 681 O O . SER A 1 91 ? 2.845 10.398 3.123 1.00 93.25 91 SER A O 1
ATOM 683 N N . SER A 1 92 ? 4.355 9.199 4.276 1.00 94.44 92 SER A N 1
ATOM 684 C CA . SER A 1 92 ? 3.393 8.348 4.970 1.00 94.44 92 SER A CA 1
ATOM 685 C C . SER A 1 92 ? 3.578 8.479 6.477 1.00 94.44 92 SER A 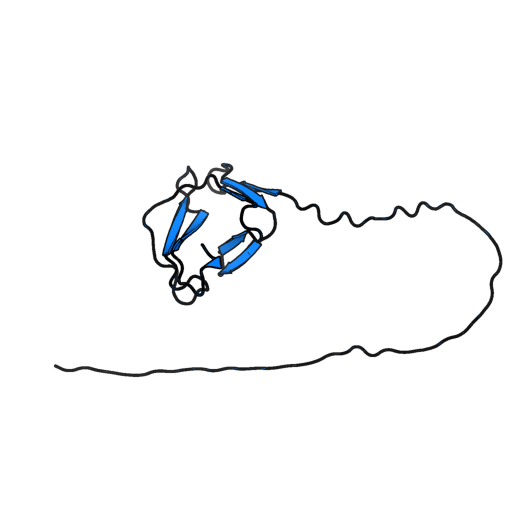C 1
ATOM 687 O O . SER A 1 92 ? 4.698 8.504 6.976 1.00 94.44 92 SER A O 1
ATOM 689 N N . LYS A 1 93 ? 2.459 8.566 7.194 1.00 96.69 93 LYS A N 1
ATOM 690 C CA . LYS A 1 93 ? 2.348 8.480 8.656 1.00 96.69 93 LYS A CA 1
ATOM 691 C C . LYS A 1 93 ? 1.820 7.111 9.094 1.00 96.69 93 LYS A C 1
ATOM 693 O O . LYS A 1 93 ? 1.399 6.963 10.238 1.00 96.69 93 LYS A O 1
ATOM 698 N N . LEU A 1 94 ? 1.738 6.152 8.169 1.00 96.88 94 LEU A N 1
ATOM 699 C CA . LEU A 1 94 ? 1.356 4.786 8.497 1.00 96.88 94 LEU A CA 1
ATOM 700 C C . LEU A 1 94 ? 2.512 4.089 9.207 1.00 96.88 94 LEU A C 1
ATOM 702 O O . LEU A 1 94 ? 3.673 4.269 8.847 1.00 96.88 94 LEU A O 1
ATOM 706 N N . GLU A 1 95 ? 2.173 3.264 10.183 1.00 97.50 95 GLU A N 1
ATOM 707 C CA . GLU A 1 95 ? 3.139 2.571 11.026 1.00 97.50 95 GLU A CA 1
ATOM 708 C C . GLU A 1 95 ? 3.131 1.068 10.718 1.00 97.50 95 GLU A C 1
ATOM 710 O O . GLU A 1 95 ? 2.077 0.518 10.373 1.00 97.50 95 GLU A O 1
ATOM 715 N N . PRO A 1 96 ? 4.279 0.374 10.833 1.00 97.62 96 PRO A N 1
ATOM 716 C CA . PRO A 1 96 ? 4.331 -1.078 10.728 1.00 97.62 96 PRO A CA 1
ATOM 717 C C . PRO A 1 96 ? 3.340 -1.746 11.682 1.00 97.62 96 PRO A C 1
ATOM 719 O O . PRO A 1 96 ? 3.313 -1.460 12.878 1.00 97.62 96 PRO A O 1
ATOM 722 N N . HIS A 1 97 ? 2.533 -2.660 11.153 1.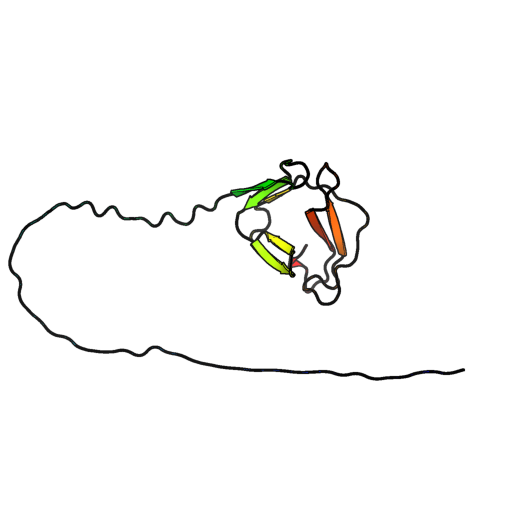00 97.69 97 HIS A N 1
ATOM 723 C CA . HIS A 1 97 ? 1.510 -3.361 11.911 1.00 97.69 97 HIS A CA 1
ATOM 724 C C . HIS A 1 97 ? 1.586 -4.870 11.697 1.00 97.69 97 HIS A C 1
ATOM 726 O O . HIS A 1 97 ? 1.581 -5.361 10.568 1.00 97.69 97 HIS A O 1
ATOM 732 N N . GLY A 1 98 ? 1.615 -5.616 12.800 1.00 96.56 98 GLY A N 1
ATOM 733 C CA . GLY A 1 98 ? 1.672 -7.074 12.772 1.00 96.56 98 GLY A CA 1
ATOM 734 C C . GLY A 1 98 ? 2.987 -7.630 12.217 1.00 96.56 98 GLY A C 1
ATOM 735 O O . GLY A 1 98 ? 4.010 -6.948 12.156 1.00 96.56 98 GLY A O 1
ATOM 736 N N . LYS A 1 99 ? 2.955 -8.913 11.844 1.00 97.31 99 LYS A N 1
ATOM 737 C CA . LYS A 1 99 ? 4.123 -9.646 11.340 1.00 97.31 99 LYS A CA 1
ATOM 738 C C . LYS A 1 99 ? 4.276 -9.475 9.830 1.00 97.31 99 LYS A C 1
ATOM 740 O O . LYS A 1 99 ? 3.281 -9.386 9.108 1.00 97.31 99 LYS A O 1
ATOM 745 N N . GLN A 1 100 ? 5.524 -9.510 9.370 1.00 97.62 100 GLN A N 1
ATOM 746 C CA . GLN A 1 100 ? 5.839 -9.637 7.950 1.00 97.62 100 GLN A CA 1
ATOM 747 C C . GLN A 1 100 ? 5.260 -10.943 7.405 1.00 97.62 100 GLN A C 1
ATOM 749 O O . GLN A 1 100 ? 5.253 -11.969 8.092 1.00 97.62 100 GLN A O 1
ATOM 754 N N . LYS A 1 101 ? 4.752 -10.901 6.178 1.00 96.69 101 LYS A N 1
ATOM 755 C CA . LYS A 1 101 ? 4.144 -12.052 5.510 1.00 96.69 101 LYS A CA 1
ATOM 756 C C . LYS A 1 101 ? 4.550 -12.093 4.049 1.00 96.69 101 LYS A C 1
ATOM 758 O O . LYS A 1 101 ? 4.825 -11.054 3.457 1.00 96.69 101 LYS A O 1
ATOM 763 N N . ALA A 1 102 ? 4.563 -13.287 3.471 1.00 96.81 102 ALA A N 1
ATOM 764 C CA . ALA A 1 102 ? 4.721 -13.424 2.033 1.00 96.81 102 ALA A CA 1
ATOM 765 C C . ALA A 1 102 ? 3.537 -12.761 1.315 1.00 96.81 102 ALA A C 1
ATOM 767 O O . ALA A 1 102 ? 2.396 -12.797 1.794 1.00 96.81 102 ALA A O 1
ATOM 768 N N . ALA A 1 103 ? 3.820 -12.140 0.177 1.00 94.56 103 ALA A N 1
ATOM 769 C CA . ALA A 1 103 ? 2.792 -11.672 -0.730 1.00 94.56 103 ALA A CA 1
ATOM 770 C C . ALA A 1 103 ? 1.975 -12.845 -1.294 1.00 94.56 103 ALA A C 1
ATOM 772 O O . ALA A 1 103 ? 2.385 -14.005 -1.264 1.00 94.56 103 ALA A O 1
ATOM 773 N N . THR A 1 104 ? 0.787 -12.531 -1.805 1.00 92.81 104 THR A N 1
ATOM 774 C CA . THR A 1 104 ? -0.114 -13.535 -2.368 1.00 92.81 104 THR A CA 1
ATOM 775 C C . THR A 1 104 ? 0.470 -14.135 -3.648 1.00 92.81 104 THR A C 1
ATOM 777 O O . THR A 1 104 ? 0.872 -13.404 -4.556 1.00 92.81 104 THR A O 1
ATOM 780 N N . ILE A 1 105 ? 0.454 -15.467 -3.727 1.00 93.75 105 ILE A N 1
ATOM 781 C CA . ILE A 1 105 ? 0.918 -16.232 -4.891 1.00 93.75 105 ILE A CA 1
ATOM 782 C C . ILE A 1 105 ? 0.099 -15.860 -6.134 1.00 93.75 105 ILE A C 1
ATOM 784 O O . ILE A 1 105 ? -1.117 -15.671 -6.048 1.00 93.75 105 ILE A O 1
ATOM 788 N N . GLY A 1 106 ? 0.764 -15.764 -7.288 1.00 90.88 106 GLY A N 1
ATOM 789 C CA . GLY A 1 106 ? 0.127 -15.413 -8.562 1.00 90.88 106 GLY A CA 1
ATOM 790 C C . GLY A 1 106 ? -0.194 -13.924 -8.723 1.00 90.88 106 GLY A C 1
ATOM 791 O O . GLY A 1 106 ? -0.952 -13.557 -9.618 1.00 90.88 106 GLY A O 1
ATOM 792 N N . THR A 1 107 ? 0.364 -13.065 -7.867 1.00 91.69 107 THR A N 1
ATOM 793 C CA . THR A 1 107 ? 0.346 -11.607 -8.049 1.00 91.69 107 THR A CA 1
ATOM 794 C C . THR A 1 107 ? 1.707 -11.101 -8.515 1.00 91.69 107 THR A C 1
ATOM 796 O O . THR A 1 107 ? 2.717 -11.790 -8.374 1.00 91.69 107 THR A O 1
ATOM 799 N N . ASP A 1 108 ? 1.781 -9.860 -8.992 1.00 91.50 108 ASP A N 1
ATOM 800 C CA . ASP A 1 108 ? 3.069 -9.248 -9.351 1.00 91.50 108 ASP A CA 1
ATOM 801 C C . ASP A 1 108 ? 4.037 -9.182 -8.160 1.00 91.50 108 ASP A C 1
ATOM 803 O O . ASP A 1 108 ? 5.252 -9.203 -8.338 1.00 91.50 108 ASP A O 1
ATOM 807 N N . LEU A 1 109 ? 3.511 -9.211 -6.934 1.00 93.25 109 LEU A N 1
ATOM 808 C CA . LEU A 1 109 ? 4.283 -9.225 -5.694 1.00 93.25 109 LEU A CA 1
ATOM 809 C C . LEU A 1 109 ? 4.693 -10.633 -5.248 1.00 93.25 109 LEU A C 1
ATOM 811 O O . LEU A 1 109 ? 5.332 -10.757 -4.213 1.00 93.25 109 LEU A O 1
ATOM 815 N N . ASP A 1 110 ? 4.341 -11.692 -5.982 1.00 94.94 110 ASP A N 1
ATOM 816 C CA . ASP A 1 110 ? 4.672 -13.070 -5.600 1.00 94.94 110 ASP A CA 1
ATOM 817 C C . ASP A 1 110 ? 6.179 -13.237 -5.333 1.00 94.94 110 ASP A C 1
ATOM 819 O O . ASP A 1 110 ? 7.017 -12.737 -6.090 1.00 94.94 110 ASP A O 1
ATOM 823 N N . GLY A 1 111 ? 6.514 -13.905 -4.233 1.00 95.12 111 GLY A N 1
ATOM 824 C CA . GLY A 1 111 ? 7.878 -14.029 -3.721 1.00 95.12 111 GLY A CA 1
ATOM 825 C C . GLY A 1 111 ? 8.388 -12.837 -2.899 1.00 95.12 111 GLY A C 1
ATOM 826 O O . GLY A 1 111 ? 9.437 -12.966 -2.275 1.00 95.12 111 GLY A O 1
ATOM 827 N N . CYS A 1 112 ? 7.678 -11.706 -2.837 1.00 96.06 112 CYS A N 1
ATOM 828 C CA . CYS A 1 112 ? 8.056 -10.581 -1.975 1.00 96.06 112 CYS A CA 1
ATOM 829 C C . CYS A 1 112 ? 7.625 -10.807 -0.516 1.00 96.06 112 CYS A C 1
ATOM 831 O O . CYS A 1 112 ? 6.579 -11.406 -0.234 1.00 96.06 112 CYS A O 1
ATOM 833 N N . LEU A 1 113 ? 8.393 -10.246 0.420 1.00 97.69 113 LEU A N 1
ATOM 834 C CA . LEU A 1 113 ? 8.048 -10.180 1.838 1.00 97.69 113 LEU A CA 1
ATOM 835 C C . LEU A 1 113 ? 7.475 -8.797 2.157 1.00 97.69 113 LEU A C 1
ATOM 837 O O . LEU A 1 113 ? 8.147 -7.780 1.985 1.00 97.69 113 LEU A O 1
ATOM 841 N N . ILE A 1 114 ? 6.233 -8.748 2.635 1.00 96.81 114 ILE A N 1
ATOM 842 C CA . ILE A 1 114 ? 5.507 -7.500 2.886 1.00 96.81 114 ILE A CA 1
ATOM 843 C C . ILE A 1 114 ? 5.268 -7.271 4.382 1.00 96.81 114 ILE A C 1
ATOM 845 O O . ILE A 1 114 ? 4.866 -8.173 5.119 1.00 96.81 114 ILE A O 1
ATOM 849 N N . GLN A 1 115 ? 5.471 -6.033 4.827 1.00 97.88 115 GLN A N 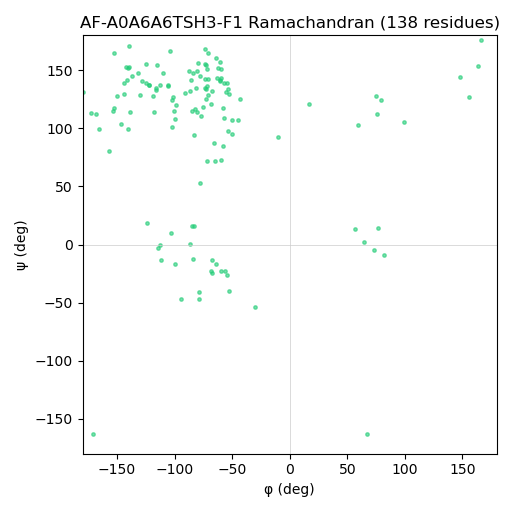1
ATOM 850 C CA . GLN A 1 115 ? 5.110 -5.534 6.152 1.00 97.88 115 GLN A CA 1
ATOM 851 C C . GLN A 1 115 ? 3.801 -4.747 6.042 1.00 97.88 115 GLN A C 1
ATOM 853 O O . GLN A 1 115 ? 3.791 -3.697 5.396 1.00 97.88 115 GLN A O 1
ATOM 858 N N . PRO A 1 116 ? 2.696 -5.198 6.660 1.00 97.19 116 PRO A N 1
ATOM 859 C CA . PRO A 1 116 ? 1.469 -4.412 6.693 1.00 97.19 116 PRO A CA 1
ATOM 860 C C . PRO A 1 116 ? 1.696 -3.064 7.383 1.00 97.19 116 PRO A C 1
ATOM 862 O O . PRO A 1 116 ? 2.450 -2.980 8.355 1.00 97.19 116 PRO A O 1
ATOM 865 N N . LEU A 1 117 ? 1.029 -2.026 6.882 1.00 97.50 117 LEU A N 1
ATOM 866 C CA . LEU A 1 117 ? 1.071 -0.667 7.410 1.00 97.50 117 LEU A CA 1
ATOM 867 C C . LEU A 1 117 ? -0.329 -0.248 7.862 1.00 97.50 117 LEU A C 1
ATOM 869 O O . LEU A 1 117 ? -1.296 -0.341 7.095 1.00 97.50 117 LEU A O 1
ATOM 873 N N . ALA A 1 118 ? -0.436 0.230 9.098 1.00 97.94 118 ALA A N 1
ATOM 874 C CA . ALA A 1 118 ? -1.693 0.654 9.693 1.00 97.94 118 ALA A CA 1
ATOM 875 C C . ALA A 1 118 ? -1.720 2.147 10.010 1.00 97.94 118 ALA A C 1
ATOM 877 O O . ALA A 1 118 ? -0.701 2.800 10.238 1.00 97.94 118 ALA A O 1
ATOM 878 N N . CYS A 1 119 ? -2.932 2.687 10.033 1.00 98.19 119 CYS A N 1
ATOM 879 C CA . CYS A 1 119 ? -3.207 3.983 10.626 1.00 98.19 119 CYS A CA 1
ATOM 880 C C . CYS A 1 119 ? -3.109 3.896 12.160 1.00 98.19 119 CYS A C 1
ATOM 882 O O . CYS A 1 119 ? -3.223 2.821 12.745 1.00 98.19 119 CYS A O 1
ATOM 884 N N . LYS A 1 120 ? -3.021 5.049 12.831 1.00 96.69 120 LYS A N 1
ATOM 885 C CA . LYS A 1 120 ? -3.077 5.158 14.301 1.00 96.69 120 LYS A CA 1
ATOM 886 C C . LYS A 1 120 ? -4.325 4.521 14.922 1.00 96.69 120 LYS A C 1
ATOM 888 O O . LYS A 1 120 ? -4.293 4.094 16.066 1.00 96.69 120 LYS A O 1
ATOM 893 N N . CYS A 1 121 ? -5.423 4.439 14.168 1.00 97.12 121 CYS A N 1
ATOM 894 C CA . CYS A 1 121 ? -6.651 3.752 14.579 1.00 97.12 121 CYS A CA 1
ATOM 895 C C . CYS A 1 121 ? -6.624 2.231 14.337 1.00 97.12 121 CYS A C 1
ATOM 897 O O . CYS A 1 121 ? -7.690 1.623 14.296 1.00 97.12 121 CYS A O 1
ATOM 899 N N . THR A 1 122 ? -5.435 1.659 14.113 1.00 96.75 122 THR A N 1
ATOM 900 C CA . THR A 1 122 ? -5.134 0.239 13.848 1.00 96.75 122 THR A CA 1
ATOM 901 C C . THR A 1 122 ? -5.699 -0.351 12.555 1.00 96.75 122 THR A C 1
ATOM 903 O O . THR A 1 122 ? -5.461 -1.519 12.258 1.00 96.75 122 THR A O 1
ATOM 906 N N . ASP A 1 123 ? -6.383 0.448 11.734 1.00 97.44 123 ASP A N 1
ATOM 907 C CA . ASP A 1 123 ? -6.863 0.006 10.426 1.00 97.44 123 ASP A CA 1
ATOM 908 C C . ASP A 1 123 ? -5.705 -0.163 9.436 1.00 97.44 123 ASP A C 1
ATOM 910 O O . ASP A 1 123 ? -4.890 0.750 9.267 1.00 97.44 123 ASP A O 1
ATOM 914 N N . VAL A 1 124 ? -5.626 -1.322 8.779 1.00 96.94 124 VAL A N 1
ATOM 915 C CA . VAL A 1 124 ? -4.563 -1.631 7.812 1.00 96.94 124 VAL A CA 1
ATOM 916 C C . VAL A 1 124 ? -4.931 -1.029 6.463 1.00 96.94 124 VAL A C 1
ATOM 918 O O . VAL A 1 124 ? -5.914 -1.428 5.845 1.00 96.94 124 VAL A O 1
ATOM 921 N N . LEU A 1 125 ? -4.124 -0.079 5.995 1.00 96.00 125 LEU A N 1
ATOM 922 C CA . LEU A 1 125 ? -4.409 0.693 4.779 1.00 96.00 125 LEU A CA 1
ATOM 923 C C . LEU A 1 125 ? -3.445 0.389 3.631 1.00 96.00 125 LEU A C 1
ATOM 925 O O . LEU A 1 125 ? -3.711 0.760 2.491 1.00 96.00 125 LEU A O 1
ATOM 929 N N . GLY A 1 126 ? -2.333 -0.287 3.915 1.00 95.12 126 GLY A N 1
ATOM 930 C CA . GLY A 1 126 ? -1.337 -0.624 2.909 1.00 95.12 126 GLY A CA 1
ATOM 931 C C . GLY A 1 126 ? -0.285 -1.586 3.438 1.00 95.12 126 GLY A C 1
ATOM 932 O O . GLY A 1 126 ? -0.469 -2.244 4.464 1.00 95.12 126 GLY A O 1
ATOM 933 N N . PHE A 1 127 ? 0.828 -1.669 2.723 1.00 95.69 127 PHE A N 1
ATOM 934 C CA . PHE A 1 127 ? 2.001 -2.435 3.120 1.00 95.69 127 PHE A CA 1
ATOM 935 C C . PHE A 1 127 ? 3.264 -1.823 2.510 1.00 95.69 127 PHE A C 1
ATOM 937 O O . PHE A 1 127 ? 3.189 -1.026 1.577 1.00 95.69 127 PHE A O 1
ATOM 944 N N . HIS A 1 128 ? 4.413 -2.230 3.034 1.00 95.19 128 HIS A N 1
ATOM 945 C CA . HIS A 1 128 ? 5.736 -1.957 2.489 1.00 95.19 128 HIS A CA 1
ATOM 946 C C . HIS A 1 128 ? 6.392 -3.278 2.082 1.00 95.19 128 HIS A C 1
ATOM 948 O O . HIS A 1 128 ? 6.336 -4.237 2.857 1.00 95.19 128 HIS A O 1
ATOM 954 N N . ALA A 1 129 ? 7.006 -3.357 0.902 1.00 94.56 129 ALA A N 1
ATOM 955 C CA . ALA A 1 129 ? 7.819 -4.515 0.542 1.00 94.56 129 ALA A CA 1
ATOM 956 C C . ALA A 1 129 ? 9.170 -4.403 1.260 1.00 94.56 129 ALA A C 1
ATOM 958 O O . ALA A 1 129 ? 9.960 -3.503 1.008 1.00 94.56 129 ALA A O 1
ATOM 959 N N . VAL A 1 130 ? 9.402 -5.279 2.232 1.00 96.06 130 VAL A N 1
ATOM 960 C CA . VAL A 1 130 ? 10.643 -5.303 3.020 1.00 96.06 130 VAL A CA 1
ATOM 961 C C . VAL A 1 130 ? 11.753 -5.981 2.232 1.00 96.06 130 VAL A C 1
ATOM 963 O O . VAL A 1 130 ? 12.896 -5.525 2.250 1.00 96.06 130 VAL A O 1
ATOM 966 N N . ASP A 1 131 ? 11.386 -7.059 1.544 1.00 96.38 131 ASP A N 1
ATOM 967 C CA . ASP A 1 131 ? 12.282 -7.833 0.708 1.00 96.38 131 ASP A CA 1
ATOM 968 C C . ASP A 1 131 ? 11.594 -8.190 -0.608 1.00 96.38 131 ASP A C 1
ATOM 970 O O . ASP A 1 131 ? 10.378 -8.418 -0.658 1.00 96.38 131 ASP A O 1
ATOM 974 N N . ALA A 1 132 ? 12.385 -8.220 -1.671 1.00 96.00 132 ALA A N 1
ATOM 975 C CA . ALA A 1 132 ? 11.940 -8.546 -3.010 1.00 96.00 132 ALA A CA 1
ATOM 976 C C . ALA A 1 132 ? 13.043 -9.334 -3.728 1.00 96.00 132 ALA A C 1
ATOM 978 O O . ALA A 1 132 ? 14.220 -8.973 -3.628 1.00 96.00 132 ALA A O 1
ATOM 979 N N . PRO A 1 133 ? 12.689 -10.385 -4.488 1.00 96.00 133 PRO A N 1
ATOM 980 C CA . PRO A 1 133 ? 13.661 -11.090 -5.309 1.00 96.00 133 PRO A CA 1
ATOM 981 C C . PRO A 1 133 ? 14.277 -10.137 -6.342 1.00 96.00 133 PRO A C 1
ATOM 983 O O . PRO A 1 133 ? 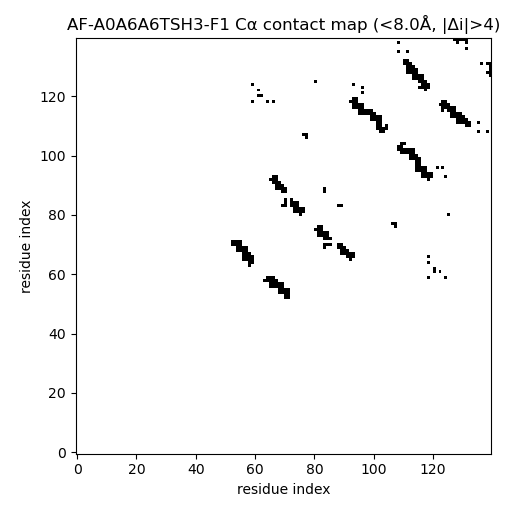13.669 -9.135 -6.717 1.00 96.00 133 PRO A O 1
ATOM 986 N N . HIS A 1 134 ? 15.476 -10.462 -6.834 1.00 95.75 134 HIS A N 1
ATOM 987 C CA . HIS A 1 134 ? 16.262 -9.579 -7.708 1.00 95.75 134 HIS A CA 1
ATOM 988 C C . HIS A 1 134 ? 15.480 -9.068 -8.933 1.00 95.75 134 HIS A C 1
ATOM 990 O O . HIS A 1 134 ? 15.552 -7.893 -9.282 1.00 95.75 134 HIS A O 1
ATOM 996 N N . GLU A 1 135 ? 14.667 -9.928 -9.548 1.00 95.25 135 GLU A N 1
ATOM 997 C CA . GLU A 1 135 ? 13.814 -9.598 -10.703 1.00 95.25 135 GLU A CA 1
ATOM 998 C C . GLU A 1 135 ? 12.726 -8.553 -10.390 1.00 95.25 135 GLU A C 1
ATOM 1000 O O . GLU A 1 135 ? 12.143 -7.950 -11.289 1.00 95.25 135 GLU A O 1
ATOM 1005 N N . LYS A 1 136 ? 12.451 -8.333 -9.104 1.00 93.31 136 LYS A N 1
ATOM 1006 C CA . LYS A 1 136 ? 11.373 -7.504 -8.561 1.00 93.31 136 LYS A CA 1
ATOM 1007 C C . LYS A 1 136 ? 11.888 -6.420 -7.614 1.00 93.31 136 LYS A C 1
ATOM 1009 O O . LYS A 1 136 ? 11.114 -5.850 -6.848 1.00 93.31 136 LYS A O 1
ATOM 1014 N N . ALA A 1 137 ? 13.182 -6.104 -7.684 1.00 91.31 137 ALA A N 1
ATOM 1015 C CA . ALA A 1 137 ? 13.825 -5.120 -6.814 1.00 91.31 137 ALA A CA 1
ATOM 1016 C C . ALA A 1 137 ? 13.168 -3.728 -6.870 1.00 91.31 137 ALA A C 1
ATOM 1018 O O . ALA A 1 137 ? 13.264 -2.976 -5.910 1.00 91.31 137 ALA A O 1
ATOM 1019 N N . TYR A 1 138 ? 12.458 -3.404 -7.956 1.00 88.88 138 TYR A N 1
ATOM 1020 C CA . TYR A 1 138 ? 11.730 -2.142 -8.119 1.00 88.88 138 TYR A CA 1
ATOM 1021 C C . TYR A 1 138 ? 10.525 -1.967 -7.175 1.00 88.88 138 TYR A C 1
ATOM 1023 O O . TYR A 1 138 ? 9.989 -0.865 -7.090 1.00 88.88 138 TYR A O 1
ATOM 1031 N N . PHE A 1 139 ? 10.069 -3.026 -6.493 1.00 87.69 139 PHE A N 1
ATOM 1032 C CA . PHE A 1 139 ? 9.025 -2.917 -5.466 1.00 87.69 139 PHE A CA 1
ATOM 1033 C C . PHE A 1 139 ? 9.558 -2.527 -4.084 1.00 87.69 139 PHE A C 1
ATOM 1035 O O . PHE A 1 139 ? 8.743 -2.226 -3.210 1.00 87.69 139 PHE A O 1
ATOM 1042 N N . ARG A 1 140 ? 10.878 -2.580 -3.876 1.00 84.00 140 ARG A N 1
ATOM 1043 C CA . ARG A 1 140 ? 11.536 -2.207 -2.622 1.00 84.00 140 ARG A CA 1
ATOM 1044 C C . ARG A 1 140 ? 11.720 -0.695 -2.533 1.00 84.00 140 ARG A C 1
ATOM 1046 O O . ARG A 1 140 ? 11.538 -0.172 -1.415 1.00 84.00 140 ARG A O 1
#

Foldseek 3Di:
DDDDDDDDDDDDDDDDDDDDDDDDDDDDDDDDDDDDDDDPPPPPVPPVPPPPQDWDWDADPPPRDTFWIAGPDWDDQDPPDIDRPDPPRMDGPWDFDDDWDADDPPTPSHPFIWTFTADPVRHTDGIQGPDGPPVNVVSD

Organism: NCBI:txid1314788

Radius of gyration: 27.66 Å; Cα contacts (8 Å, |Δi|>4): 172; chains: 1; bounding box: 29×92×70 Å